Protein AF-A0A530GR48-F1 (afdb_monomer_lite)

pLDDT: mean 79.15, std 10.74, range [38.41, 92.62]

Sequence (91 aa):
MTDRTFARAALVAPLVVSAIALSGCMSSPTYGTDKTAAAQLFDDVSGAASITRKRRTPIDYKPRPDLVKPAPGQKQNLPPPQESIETASTE

Foldseek 3Di:
DVVVVVVVCVVVVVVVVVVVVVVPPDDFDPVPVPDGPVRVVVCVVVCVVDPDDDDDDDDPDDPDPPDPDPDVVCPDPPDPPDPDPPPPDDD

Structure (mmCIF, N/CA/C/O backbone):
data_AF-A0A530GR48-F1
#
_entry.id   AF-A0A530GR48-F1
#
loop_
_atom_site.group_PDB
_atom_site.id
_atom_site.type_symbol
_atom_site.label_atom_id
_atom_site.label_alt_id
_atom_site.label_comp_id
_atom_site.label_asym_id
_atom_site.label_entity_id
_atom_site.label_seq_id
_atom_site.pdbx_PDB_ins_code
_atom_site.Cartn_x
_atom_site.Cartn_y
_atom_site.Cartn_z
_atom_site.occupancy
_atom_site.B_iso_or_equiv
_atom_site.auth_seq_id
_atom_site.auth_comp_id
_atom_site.auth_asym_id
_atom_site.auth_atom_id
_atom_site.pdbx_PDB_model_num
ATOM 1 N N . MET A 1 1 ? 16.327 -8.382 -36.079 1.00 56.84 1 MET A N 1
ATOM 2 C CA . MET A 1 1 ? 15.526 -7.461 -35.228 1.00 56.84 1 MET A CA 1
ATOM 3 C C . MET A 1 1 ? 15.745 -7.705 -33.727 1.00 56.84 1 MET A C 1
ATOM 5 O O . MET A 1 1 ? 15.486 -6.807 -32.939 1.00 56.84 1 MET A O 1
ATOM 9 N N . THR A 1 2 ? 16.290 -8.863 -33.341 1.00 66.62 2 THR A N 1
ATOM 10 C CA . THR A 1 2 ? 16.558 -9.316 -31.965 1.00 66.62 2 THR A CA 1
ATOM 11 C C . THR A 1 2 ? 17.797 -8.687 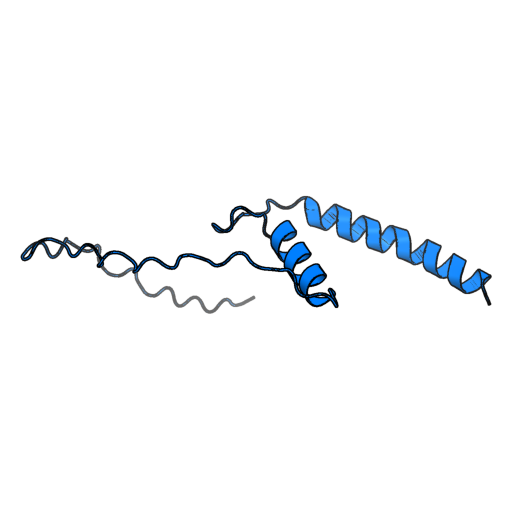-31.309 1.00 66.62 2 THR A C 1
ATOM 13 O O . THR A 1 2 ? 17.762 -8.358 -30.129 1.00 66.62 2 THR A O 1
ATOM 16 N N . ASP A 1 3 ? 18.878 -8.417 -32.045 1.00 70.88 3 ASP A N 1
ATOM 17 C CA . ASP A 1 3 ? 20.123 -7.922 -31.417 1.00 70.88 3 ASP A CA 1
ATOM 18 C C . ASP A 1 3 ? 19.986 -6.521 -30.812 1.00 70.88 3 ASP A C 1
ATOM 20 O O . ASP A 1 3 ? 20.487 -6.233 -29.727 1.00 70.88 3 ASP A O 1
ATOM 24 N N . ARG A 1 4 ? 19.216 -5.648 -31.470 1.00 79.50 4 ARG A N 1
ATOM 25 C CA . ARG A 1 4 ? 18.930 -4.298 -30.961 1.00 79.50 4 ARG A CA 1
ATOM 26 C C . ARG A 1 4 ? 18.034 -4.331 -29.723 1.00 79.50 4 ARG A C 1
ATOM 28 O O . ARG A 1 4 ? 18.137 -3.430 -28.897 1.00 79.50 4 ARG A O 1
ATOM 35 N N . THR A 1 5 ? 17.167 -5.337 -29.581 1.00 82.19 5 THR A N 1
ATOM 36 C CA . THR A 1 5 ? 16.337 -5.501 -28.379 1.00 82.19 5 THR A CA 1
ATOM 37 C C . THR A 1 5 ? 17.148 -6.064 -27.217 1.00 82.19 5 THR A C 1
ATOM 39 O O . THR A 1 5 ? 17.002 -5.563 -26.108 1.00 82.19 5 THR A O 1
ATOM 42 N N . PHE A 1 6 ? 18.065 -7.007 -27.466 1.00 81.62 6 PHE A N 1
ATOM 43 C CA . PHE A 1 6 ? 18.980 -7.518 -26.438 1.00 81.62 6 PHE A CA 1
ATOM 44 C C . PHE A 1 6 ? 19.948 -6.442 -25.935 1.00 81.62 6 PHE A C 1
ATOM 46 O O . PHE A 1 6 ? 20.095 -6.275 -24.728 1.00 81.62 6 PHE A O 1
ATOM 53 N N . ALA A 1 7 ? 20.528 -5.641 -26.834 1.00 84.44 7 ALA A N 1
ATOM 54 C CA . ALA A 1 7 ? 21.402 -4.531 -26.450 1.00 84.44 7 ALA A CA 1
ATOM 55 C C . ALA A 1 7 ? 20.666 -3.458 -25.624 1.00 84.44 7 ALA A C 1
ATOM 57 O O . ALA A 1 7 ? 21.202 -2.932 -24.651 1.00 84.44 7 ALA A O 1
ATOM 58 N N . ARG A 1 8 ? 19.407 -3.157 -25.972 1.00 85.06 8 ARG A N 1
ATOM 59 C CA . ARG A 1 8 ? 18.566 -2.228 -25.200 1.00 85.06 8 ARG A CA 1
ATOM 60 C C . ARG A 1 8 ? 18.172 -2.797 -23.838 1.00 85.06 8 ARG A C 1
ATOM 62 O O . ARG A 1 8 ? 18.221 -2.070 -22.853 1.00 85.06 8 ARG A O 1
ATOM 69 N N . ALA A 1 9 ? 17.824 -4.081 -23.769 1.00 86.44 9 ALA A N 1
ATOM 70 C CA . ALA A 1 9 ? 17.514 -4.748 -22.507 1.00 86.44 9 ALA A CA 1
ATOM 71 C C . ALA A 1 9 ? 18.730 -4.769 -21.568 1.00 86.44 9 ALA A C 1
ATOM 73 O O . ALA A 1 9 ? 18.589 -4.455 -20.390 1.00 86.44 9 ALA A O 1
ATOM 74 N N . ALA A 1 10 ? 19.925 -5.041 -22.102 1.00 87.75 10 ALA A N 1
ATOM 75 C CA . ALA A 1 10 ? 21.174 -5.016 -21.343 1.00 87.75 10 ALA A CA 1
ATOM 76 C C . ALA A 1 10 ? 21.506 -3.626 -20.768 1.00 87.75 10 ALA A C 1
ATOM 78 O O . ALA A 1 10 ? 22.104 -3.540 -19.700 1.00 87.75 10 ALA A O 1
ATOM 79 N N . LEU A 1 11 ? 21.088 -2.544 -21.437 1.00 89.50 11 LEU A N 1
ATOM 80 C CA . LEU A 1 11 ? 21.281 -1.173 -20.956 1.00 89.50 11 LEU A CA 1
ATOM 81 C C . LEU A 1 11 ? 20.245 -0.759 -19.898 1.00 89.50 11 LEU A C 1
ATOM 83 O O . LEU A 1 11 ? 20.584 -0.074 -18.937 1.00 89.50 11 LEU A O 1
ATOM 87 N N . VAL A 1 12 ? 18.984 -1.171 -20.054 1.00 92.19 12 VAL A N 1
ATOM 88 C CA . VAL A 1 12 ? 17.885 -0.753 -19.163 1.00 92.19 12 VAL A CA 1
ATOM 89 C C . VAL A 1 12 ? 17.820 -1.592 -17.883 1.00 92.19 12 VAL A C 1
ATOM 91 O O . VAL A 1 12 ? 17.528 -1.054 -16.816 1.00 92.19 12 VAL A O 1
ATOM 94 N N . ALA A 1 13 ? 18.128 -2.889 -17.957 1.00 92.62 13 ALA A N 1
ATOM 95 C CA . ALA A 1 13 ? 18.074 -3.802 -16.815 1.00 92.62 13 ALA A CA 1
ATOM 96 C C . ALA A 1 13 ? 18.849 -3.317 -15.568 1.00 92.62 13 ALA A C 1
ATOM 98 O O . ALA A 1 13 ? 18.246 -3.283 -14.493 1.00 92.62 13 ALA A O 1
ATOM 99 N N . PRO A 1 14 ? 20.127 -2.891 -15.651 1.00 91.31 14 PRO A N 1
ATOM 100 C CA . PRO A 1 14 ? 20.857 -2.436 -14.466 1.00 91.31 14 PRO A CA 1
ATOM 101 C C . PRO A 1 14 ? 20.278 -1.150 -13.862 1.00 91.31 14 PRO A C 1
ATOM 103 O O . PRO A 1 14 ? 20.334 -0.983 -12.648 1.00 91.31 14 PRO A O 1
ATOM 106 N N . LEU A 1 15 ? 19.688 -0.271 -14.681 1.00 92.31 15 LEU A N 1
ATOM 107 C CA . LEU A 1 15 ? 19.071 0.986 -14.240 1.00 92.31 15 LEU A CA 1
ATOM 108 C C . LEU A 1 15 ? 17.789 0.722 -13.432 1.00 92.31 15 LEU A C 1
ATOM 110 O O . LEU A 1 15 ? 17.549 1.339 -12.399 1.00 92.31 15 LEU A O 1
ATOM 114 N N . VAL A 1 16 ? 16.991 -0.254 -13.865 1.00 90.62 16 VAL A N 1
ATOM 115 C CA . VAL A 1 16 ? 15.794 -0.685 -13.128 1.00 90.62 16 VAL A CA 1
ATOM 116 C C . VAL A 1 16 ? 16.177 -1.355 -11.806 1.00 90.62 16 VAL A C 1
ATOM 118 O O . VAL A 1 16 ? 15.593 -1.048 -10.768 1.00 90.62 16 VAL A O 1
ATOM 121 N N . VAL A 1 17 ? 17.179 -2.239 -11.820 1.00 89.00 17 VAL A N 1
ATOM 122 C CA . VAL A 1 17 ? 17.637 -2.944 -10.610 1.00 89.00 17 VAL A CA 1
ATOM 123 C C . VAL A 1 17 ? 18.192 -1.969 -9.571 1.00 89.00 17 VAL A C 1
ATOM 125 O O . VAL A 1 17 ? 17.863 -2.087 -8.391 1.00 89.00 17 VAL A O 1
ATOM 128 N N . SER A 1 18 ? 18.995 -0.987 -9.988 1.00 86.31 18 SER A N 1
ATOM 129 C CA . SER A 1 18 ? 19.555 0.008 -9.070 1.00 86.31 18 SER A CA 1
ATOM 130 C C . SER A 1 18 ? 18.478 0.912 -8.469 1.00 86.31 18 SER A C 1
ATOM 132 O O . SER A 1 18 ? 18.505 1.150 -7.263 1.00 86.31 18 SER A O 1
ATOM 134 N N . ALA A 1 19 ? 17.484 1.339 -9.256 1.00 84.19 19 ALA A N 1
ATOM 135 C CA . ALA A 1 19 ? 16.350 2.115 -8.752 1.00 84.19 19 ALA A CA 1
ATOM 136 C C . ALA A 1 19 ? 15.553 1.357 -7.674 1.00 84.19 19 ALA A C 1
ATOM 138 O O . ALA A 1 19 ? 15.235 1.920 -6.625 1.00 84.19 19 ALA A O 1
ATOM 139 N N . ILE A 1 20 ? 15.286 0.063 -7.892 1.00 82.06 20 ILE A N 1
ATOM 140 C CA . ILE A 1 20 ? 14.599 -0.786 -6.906 1.00 82.06 20 ILE A CA 1
ATOM 141 C C . ILE A 1 20 ? 15.450 -0.934 -5.638 1.00 82.06 20 ILE A C 1
ATOM 143 O O . ILE A 1 20 ? 14.938 -0.734 -4.536 1.00 82.06 20 ILE A O 1
ATOM 147 N N . ALA A 1 21 ? 16.748 -1.222 -5.775 1.00 81.38 21 ALA A N 1
ATOM 148 C CA . ALA A 1 21 ? 17.648 -1.382 -4.633 1.00 81.38 21 ALA A CA 1
ATOM 149 C C . ALA A 1 21 ? 17.750 -0.103 -3.777 1.00 81.38 21 ALA A C 1
ATOM 151 O O . ALA A 1 21 ? 17.709 -0.181 -2.551 1.00 81.38 21 ALA A O 1
ATOM 152 N N . LEU A 1 22 ? 17.823 1.074 -4.411 1.00 79.75 22 LEU A N 1
ATOM 153 C CA . LEU A 1 22 ? 17.864 2.375 -3.728 1.00 79.75 22 LEU A CA 1
ATOM 154 C C . LEU A 1 22 ? 16.543 2.711 -3.015 1.00 79.75 22 LEU A C 1
ATOM 156 O O . LEU A 1 22 ? 16.567 3.302 -1.938 1.00 79.75 22 LEU A O 1
ATOM 160 N N . SER A 1 23 ? 15.397 2.300 -3.571 1.00 72.38 23 SER A N 1
ATOM 161 C CA . SER A 1 23 ? 14.076 2.567 -2.976 1.00 72.38 23 SER A CA 1
ATOM 162 C C . SER A 1 23 ? 13.795 1.813 -1.664 1.00 72.38 23 SER A C 1
ATOM 164 O O . SER A 1 23 ? 12.903 2.207 -0.916 1.00 72.38 23 SER A O 1
ATOM 166 N N . GLY A 1 24 ? 14.554 0.752 -1.356 1.00 65.62 24 GLY A N 1
ATOM 167 C CA . GLY A 1 24 ? 14.341 -0.092 -0.173 1.00 65.62 24 GLY A CA 1
ATOM 168 C C . GLY A 1 24 ? 15.066 0.350 1.105 1.00 65.62 24 GLY A C 1
ATOM 169 O O . GLY A 1 24 ? 14.766 -0.168 2.177 1.00 65.62 24 GLY A O 1
ATOM 170 N N . CYS A 1 25 ? 16.013 1.290 1.024 1.00 66.81 25 CYS A N 1
ATOM 171 C CA . CYS A 1 25 ? 16.882 1.645 2.157 1.00 66.81 25 CYS A CA 1
ATOM 172 C C . CYS A 1 25 ? 16.332 2.760 3.062 1.00 66.81 25 CYS A C 1
ATOM 174 O O . CYS A 1 25 ? 16.987 3.136 4.034 1.00 66.81 25 CYS A O 1
ATOM 176 N N . MET A 1 26 ? 15.146 3.298 2.774 1.00 66.81 26 MET A N 1
ATOM 177 C CA . MET A 1 26 ? 14.511 4.294 3.635 1.00 66.81 26 MET A CA 1
ATOM 178 C C . MET A 1 26 ? 13.532 3.608 4.588 1.00 66.81 26 MET A C 1
ATOM 180 O O . MET A 1 26 ? 12.682 2.831 4.158 1.00 66.81 26 MET A O 1
ATOM 184 N N . SER A 1 27 ? 13.666 3.896 5.887 1.00 69.75 27 SER A N 1
ATOM 185 C CA . SER A 1 27 ? 12.719 3.524 6.948 1.00 69.75 27 SER A CA 1
ATOM 186 C C . SER A 1 27 ? 11.278 3.583 6.426 1.00 69.75 27 SER A C 1
ATOM 188 O O . SER A 1 27 ? 10.789 4.665 6.103 1.00 69.75 27 SER A O 1
ATOM 190 N N . SER A 1 28 ? 10.606 2.433 6.323 1.00 77.88 28 SER A N 1
ATOM 191 C CA . SER A 1 28 ? 9.257 2.345 5.761 1.00 77.88 28 SER A CA 1
ATOM 192 C C . SER A 1 28 ? 8.232 2.222 6.894 1.00 77.88 28 SER A C 1
ATOM 194 O O . SER A 1 28 ? 8.051 1.125 7.430 1.00 77.88 28 SER A O 1
ATOM 196 N N . PRO A 1 29 ? 7.586 3.327 7.311 1.00 85.50 29 PRO A N 1
ATOM 197 C CA . PRO A 1 29 ? 6.590 3.298 8.377 1.00 85.50 29 PRO A CA 1
ATOM 198 C C . PRO A 1 29 ? 5.388 2.439 7.980 1.00 85.50 29 PRO A C 1
ATOM 200 O O . PRO A 1 29 ? 5.069 2.292 6.798 1.00 85.50 29 PRO A O 1
ATOM 203 N N . THR A 1 30 ? 4.709 1.881 8.981 1.00 85.88 30 THR A N 1
ATOM 204 C CA . THR A 1 30 ? 3.547 1.009 8.771 1.00 85.88 30 THR A CA 1
ATOM 205 C C . THR A 1 30 ? 2.204 1.715 8.909 1.00 85.88 30 THR A C 1
ATOM 207 O O . THR A 1 30 ? 1.182 1.072 8.728 1.00 85.88 30 THR A O 1
ATOM 210 N N . TYR A 1 31 ? 2.185 3.008 9.263 1.00 79.81 31 TYR A N 1
ATOM 211 C CA . TYR A 1 31 ? 0.997 3.876 9.392 1.00 79.81 31 TYR A CA 1
ATOM 212 C C . TYR A 1 31 ? -0.281 3.211 9.964 1.00 79.81 31 TYR A C 1
ATOM 214 O O . TYR A 1 31 ? -1.396 3.592 9.617 1.00 79.81 31 TYR A O 1
ATOM 222 N N . GLY A 1 32 ? -0.136 2.221 10.853 1.00 84.06 32 GLY A N 1
ATOM 223 C CA . GLY A 1 32 ? -1.254 1.480 11.448 1.00 84.06 32 GLY A CA 1
ATOM 224 C C . GLY A 1 32 ? -1.953 0.459 10.535 1.00 84.06 32 GLY A C 1
ATOM 225 O O . GLY A 1 32 ? -3.034 0.002 10.887 1.00 84.06 32 GLY A O 1
ATOM 226 N N . THR A 1 33 ? -1.377 0.096 9.385 1.00 82.62 33 THR A N 1
ATOM 227 C CA . THR A 1 33 ? -1.933 -0.890 8.434 1.00 82.62 33 THR A CA 1
AT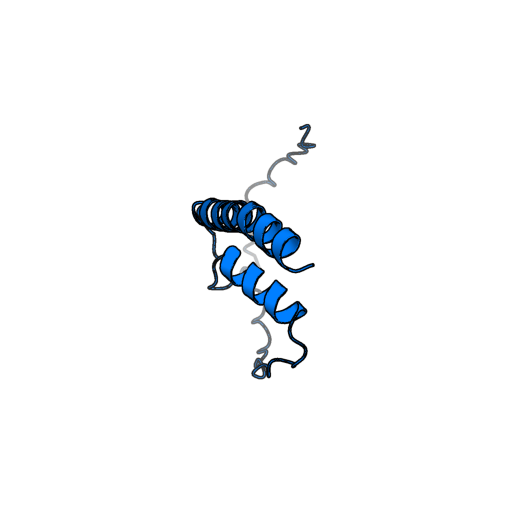OM 228 C C . THR A 1 33 ? -1.225 -2.249 8.481 1.00 82.62 33 THR A C 1
ATOM 230 O O . THR A 1 33 ? -1.397 -3.063 7.574 1.00 82.62 33 THR A O 1
ATOM 233 N N . ASP A 1 34 ? -0.404 -2.492 9.512 1.00 86.50 34 ASP A N 1
ATOM 234 C CA . ASP A 1 34 ? 0.429 -3.695 9.713 1.00 86.50 34 ASP A CA 1
ATOM 235 C C . ASP A 1 34 ? 1.380 -4.034 8.546 1.00 86.50 34 ASP A C 1
ATOM 237 O O . ASP A 1 34 ? 2.041 -5.074 8.539 1.00 86.50 34 ASP A O 1
ATOM 241 N N . LYS A 1 35 ? 1.490 -3.144 7.555 1.00 86.88 35 LYS A N 1
ATOM 242 C CA . LYS A 1 35 ? 2.325 -3.293 6.364 1.00 86.88 35 LYS A CA 1
ATOM 243 C C . LYS A 1 35 ? 3.195 -2.072 6.187 1.00 86.88 35 LYS A C 1
ATOM 245 O O . LYS A 1 35 ? 2.750 -0.955 6.411 1.00 86.88 35 LYS A O 1
ATOM 250 N N . THR A 1 36 ? 4.429 -2.279 5.748 1.00 89.50 36 THR A N 1
ATOM 251 C CA . THR A 1 36 ? 5.308 -1.171 5.366 1.00 89.50 36 THR A CA 1
ATOM 252 C C . THR A 1 36 ? 4.699 -0.408 4.189 1.00 89.50 36 THR A C 1
ATOM 254 O O . THR A 1 36 ? 4.039 -1.008 3.337 1.00 89.50 36 THR A O 1
ATOM 257 N N . ALA A 1 37 ? 4.932 0.904 4.106 1.00 85.31 37 ALA A N 1
ATOM 258 C CA . ALA A 1 37 ? 4.443 1.727 2.997 1.00 85.31 37 ALA A CA 1
ATOM 259 C C . ALA A 1 37 ? 4.823 1.148 1.618 1.00 85.31 37 ALA A C 1
ATOM 261 O O . ALA A 1 37 ? 4.013 1.161 0.693 1.00 85.31 37 ALA A O 1
ATOM 262 N N . ALA A 1 38 ? 6.022 0.566 1.495 1.00 85.75 38 ALA A N 1
ATOM 263 C CA . ALA A 1 38 ? 6.461 -0.102 0.270 1.00 85.75 38 ALA A CA 1
ATOM 264 C C . ALA A 1 38 ? 5.667 -1.389 -0.028 1.00 85.75 38 ALA A C 1
ATOM 266 O O . ALA A 1 38 ? 5.281 -1.620 -1.173 1.00 85.75 38 ALA A O 1
ATOM 267 N N . ALA A 1 39 ? 5.389 -2.214 0.989 1.00 87.81 39 ALA A N 1
ATOM 268 C CA . ALA A 1 39 ? 4.575 -3.417 0.819 1.00 87.81 39 ALA A CA 1
ATOM 269 C C . ALA A 1 39 ? 3.128 -3.073 0.443 1.00 87.81 39 ALA A C 1
ATOM 271 O O . ALA A 1 39 ? 2.543 -3.738 -0.409 1.00 87.81 39 ALA A O 1
ATOM 272 N N . GLN A 1 40 ? 2.572 -2.014 1.036 1.00 89.06 40 GLN A N 1
ATOM 273 C CA . GLN A 1 40 ? 1.246 -1.509 0.690 1.00 89.06 40 GLN A CA 1
ATOM 274 C C . GLN A 1 40 ? 1.200 -1.011 -0.762 1.00 89.06 40 GLN A C 1
ATOM 276 O O . GLN A 1 40 ? 0.326 -1.420 -1.520 1.00 89.06 40 GLN A O 1
ATOM 281 N N . LEU A 1 41 ? 2.183 -0.206 -1.177 1.00 88.19 41 LEU A N 1
ATOM 282 C CA . LEU A 1 41 ? 2.289 0.283 -2.553 1.00 88.19 41 LEU A CA 1
ATOM 283 C C . LEU A 1 41 ? 2.390 -0.864 -3.567 1.00 88.19 41 LEU A C 1
ATOM 285 O O . LEU A 1 41 ? 1.723 -0.843 -4.601 1.00 88.19 41 LEU A O 1
ATOM 289 N N . PHE A 1 42 ? 3.214 -1.872 -3.278 1.00 89.62 42 PHE A N 1
ATOM 290 C CA . PHE A 1 42 ? 3.348 -3.038 -4.146 1.00 89.62 42 PHE A CA 1
ATOM 291 C C . PHE A 1 42 ? 2.034 -3.826 -4.252 1.00 89.62 42 PHE A C 1
ATOM 293 O O . PHE A 1 42 ? 1.633 -4.208 -5.354 1.00 89.62 42 PHE A O 1
ATOM 300 N N . ASP A 1 43 ? 1.336 -4.040 -3.134 1.00 89.00 43 ASP A N 1
ATOM 301 C CA . ASP A 1 43 ? 0.019 -4.686 -3.110 1.00 89.00 43 ASP A CA 1
ATOM 302 C C . ASP A 1 43 ? -1.028 -3.898 -3.915 1.00 89.00 43 ASP A C 1
ATOM 304 O O . ASP A 1 43 ? -1.835 -4.500 -4.625 1.00 89.00 43 ASP A O 1
ATOM 308 N N . ASP A 1 44 ? -0.998 -2.566 -3.850 1.00 88.56 44 ASP A N 1
ATOM 309 C CA . ASP A 1 44 ? -1.944 -1.703 -4.560 1.00 88.56 44 ASP A CA 1
ATOM 310 C C . ASP A 1 44 ? -1.679 -1.691 -6.074 1.00 88.56 44 ASP A C 1
ATOM 312 O O . ASP A 1 44 ? -2.609 -1.870 -6.865 1.00 88.56 44 ASP A O 1
ATOM 316 N N . VAL A 1 45 ? -0.415 -1.568 -6.499 1.00 92.00 45 VAL A N 1
ATOM 317 C CA . VAL A 1 45 ? -0.033 -1.609 -7.925 1.00 92.00 45 VAL A CA 1
ATOM 318 C C . VAL A 1 45 ? -0.281 -2.995 -8.522 1.00 92.00 45 VAL A C 1
ATOM 320 O O . VAL A 1 45 ? -0.864 -3.113 -9.602 1.00 92.00 45 VAL A O 1
ATOM 323 N N . SER A 1 46 ? 0.120 -4.058 -7.819 1.00 8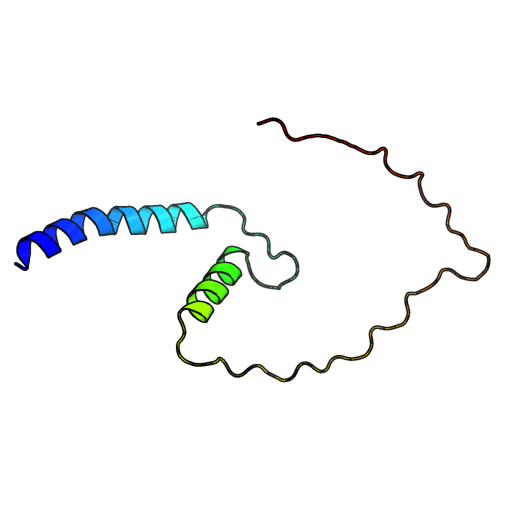9.50 46 SER A N 1
ATOM 324 C CA . SER A 1 46 ? -0.117 -5.433 -8.276 1.00 89.50 46 SER A CA 1
ATOM 325 C C . SER A 1 46 ? -1.609 -5.780 -8.288 1.00 89.50 46 SER A C 1
ATOM 327 O O . SER A 1 46 ? -2.083 -6.441 -9.212 1.00 89.50 46 SER A O 1
ATOM 329 N N . GLY A 1 47 ? -2.372 -5.277 -7.315 1.00 88.06 47 GLY A N 1
ATOM 330 C CA . GLY A 1 47 ? -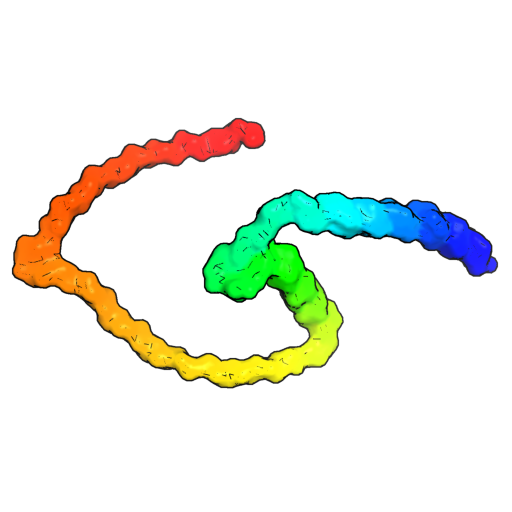3.824 -5.380 -7.280 1.00 88.06 47 GLY A CA 1
ATOM 331 C C . GLY A 1 47 ? -4.498 -4.656 -8.445 1.00 88.06 47 GLY A C 1
ATOM 332 O O . GLY A 1 47 ? -5.419 -5.213 -9.039 1.00 88.06 47 GLY A O 1
ATOM 333 N N . ALA A 1 48 ? -4.022 -3.461 -8.811 1.00 88.88 48 ALA A N 1
ATOM 334 C CA . ALA A 1 48 ? -4.528 -2.700 -9.954 1.00 88.88 48 ALA A CA 1
ATOM 335 C C . ALA A 1 48 ? -4.209 -3.371 -11.301 1.00 88.88 48 ALA A C 1
ATOM 337 O O . ALA A 1 48 ? -5.022 -3.325 -12.222 1.00 88.88 48 ALA A O 1
ATOM 338 N N . ALA A 1 49 ? -3.049 -4.025 -11.409 1.00 91.62 49 ALA A N 1
ATOM 339 C CA . ALA A 1 49 ? -2.663 -4.800 -12.588 1.00 91.62 49 ALA A CA 1
ATOM 340 C C . ALA A 1 49 ? -3.344 -6.183 -12.664 1.00 91.62 49 ALA A C 1
ATOM 342 O O . ALA A 1 49 ? -3.322 -6.831 -13.713 1.00 91.62 49 ALA A O 1
ATOM 343 N N . SER A 1 50 ? -3.942 -6.662 -11.569 1.00 87.81 50 SER A N 1
ATOM 344 C CA . SER A 1 50 ? -4.590 -7.972 -11.520 1.00 87.81 50 SER A CA 1
ATOM 345 C C . SER A 1 50 ? -5.917 -7.973 -12.280 1.00 87.81 50 SER A C 1
ATOM 347 O O . SER A 1 50 ? -6.857 -7.260 -11.938 1.00 87.81 50 SER A O 1
ATOM 349 N N . ILE A 1 51 ? -6.035 -8.866 -13.263 1.00 86.56 51 ILE A N 1
ATOM 350 C CA . ILE A 1 51 ? -7.280 -9.101 -14.018 1.00 86.56 51 ILE A CA 1
ATOM 351 C C . ILE A 1 51 ? -8.317 -9.842 -13.150 1.00 86.56 51 ILE A C 1
ATOM 353 O O . ILE A 1 51 ? -9.527 -9.702 -13.332 1.00 86.56 51 ILE A O 1
ATOM 357 N N . THR A 1 52 ? -7.854 -10.607 -12.158 1.00 84.56 52 THR A N 1
ATOM 358 C CA . THR A 1 52 ? -8.714 -11.387 -11.264 1.00 84.56 52 THR A CA 1
ATOM 359 C C . THR A 1 52 ? -8.987 -10.625 -9.973 1.00 84.56 52 THR A C 1
ATOM 361 O O . THR A 1 52 ? -8.070 -10.138 -9.307 1.00 84.56 52 THR A O 1
ATOM 364 N N . ARG A 1 53 ? -10.262 -10.568 -9.565 1.00 77.56 53 ARG A N 1
ATOM 365 C CA . ARG A 1 53 ? -10.649 -9.984 -8.275 1.00 77.56 53 ARG A CA 1
ATOM 366 C C . ARG A 1 53 ? -10.191 -10.884 -7.129 1.00 77.56 53 ARG A C 1
ATOM 368 O O . ARG A 1 53 ? -10.576 -12.050 -7.051 1.00 77.56 53 ARG A O 1
ATOM 375 N N . LYS A 1 54 ? -9.425 -10.324 -6.193 1.00 79.81 54 LYS A N 1
ATOM 376 C CA . LYS A 1 54 ? -9.062 -11.005 -4.944 1.00 79.81 54 LYS A CA 1
ATOM 377 C C . LYS A 1 54 ? -10.317 -11.168 -4.079 1.00 79.81 54 LYS A C 1
ATOM 379 O O . LYS A 1 54 ? -10.993 -10.184 -3.776 1.00 79.81 54 LYS A O 1
ATOM 384 N N . ARG A 1 55 ? -10.645 -12.403 -3.682 1.00 80.94 55 ARG A N 1
ATOM 385 C CA . ARG A 1 55 ? -11.751 -12.678 -2.749 1.00 80.94 55 ARG A CA 1
ATOM 386 C C . ARG A 1 55 ? -11.398 -12.066 -1.390 1.00 80.94 55 ARG A C 1
ATOM 388 O O . ARG A 1 55 ? -10.439 -12.495 -0.756 1.00 80.94 55 ARG A O 1
ATOM 395 N N . ARG A 1 56 ? -12.158 -11.054 -0.967 1.00 82.06 56 ARG A N 1
ATOM 396 C CA . ARG A 1 56 ? -12.024 -10.434 0.358 1.00 82.06 56 ARG A CA 1
ATOM 397 C C . ARG A 1 56 ? -12.877 -11.198 1.362 1.00 82.06 56 ARG A C 1
ATOM 399 O O . ARG A 1 56 ? -13.997 -11.594 1.041 1.00 82.06 56 ARG A O 1
ATOM 406 N N . THR A 1 57 ? -12.341 -11.418 2.555 1.00 86.56 57 THR A N 1
ATOM 407 C CA . THR A 1 57 ? -13.130 -11.920 3.677 1.00 86.56 57 THR A CA 1
ATOM 408 C C . THR A 1 57 ? -14.165 -10.864 4.067 1.00 86.56 57 THR A C 1
ATOM 410 O O . THR A 1 57 ? -13.846 -9.671 4.053 1.00 86.56 57 THR A O 1
ATOM 413 N N . PRO A 1 58 ? -15.406 -11.260 4.393 1.00 85.50 58 PRO A N 1
ATOM 414 C CA . PRO A 1 58 ? -16.368 -10.344 4.985 1.00 85.50 58 PRO A CA 1
ATOM 415 C C . PRO A 1 58 ? -15.777 -9.756 6.268 1.00 85.50 58 PRO A C 1
ATOM 417 O O . PRO A 1 58 ? -15.281 -10.497 7.118 1.00 85.50 58 PRO A O 1
ATOM 420 N N . ILE A 1 59 ? -15.797 -8.432 6.386 1.00 82.50 59 ILE A N 1
ATOM 421 C CA . ILE A 1 59 ? -15.395 -7.741 7.610 1.00 82.50 59 ILE A CA 1
ATOM 422 C C . ILE A 1 59 ? -16.654 -7.609 8.465 1.00 82.50 59 ILE A C 1
ATOM 424 O O . ILE A 1 59 ? -17.639 -7.016 8.024 1.00 82.50 59 ILE A O 1
ATOM 428 N N . ASP A 1 60 ? -16.626 -8.174 9.671 1.00 85.25 60 ASP A N 1
ATOM 429 C CA . ASP A 1 60 ? -17.675 -7.971 10.672 1.00 85.25 60 ASP A CA 1
ATOM 430 C C . ASP A 1 60 ? -17.540 -6.559 11.257 1.00 85.25 60 ASP A C 1
ATOM 432 O O . ASP A 1 60 ? -16.772 -6.310 12.192 1.00 85.25 60 ASP A O 1
ATOM 436 N N . TYR A 1 61 ? -18.237 -5.603 10.644 1.00 83.38 61 TYR A N 1
ATOM 437 C CA . TYR A 1 61 ? -18.295 -4.232 11.133 1.00 83.38 61 TYR A CA 1
ATOM 438 C C . TYR A 1 61 ? -19.201 -4.163 12.358 1.00 83.38 61 TYR A C 1
ATOM 440 O O . TYR A 1 61 ? -20.391 -3.860 12.267 1.00 83.38 61 TYR A O 1
ATOM 448 N N . LYS A 1 62 ? -18.615 -4.396 13.531 1.00 85.31 62 LYS A N 1
ATOM 449 C CA . LYS A 1 62 ? -19.288 -4.080 14.788 1.00 85.31 62 LYS A CA 1
ATOM 450 C C . LYS A 1 62 ? -19.474 -2.563 14.889 1.00 85.31 62 LYS A C 1
ATOM 452 O O . LYS A 1 62 ? -18.529 -1.824 14.585 1.00 85.31 62 LYS A O 1
ATOM 457 N N . PRO A 1 63 ? -20.656 -2.081 15.314 1.00 85.69 63 PRO A N 1
ATOM 458 C CA . PRO A 1 63 ? -20.854 -0.674 15.622 1.00 85.69 63 PRO A CA 1
ATOM 459 C C . PRO A 1 63 ? -19.741 -0.201 16.551 1.00 85.69 63 PRO A C 1
ATOM 461 O O . PRO A 1 63 ? -19.435 -0.863 17.548 1.00 85.69 63 PRO A O 1
ATOM 464 N N . ARG A 1 64 ? -19.093 0.914 16.198 1.00 81.44 64 ARG A N 1
ATOM 465 C CA . ARG A 1 64 ? -18.077 1.487 17.079 1.00 81.44 64 ARG A CA 1
ATOM 466 C C . ARG A 1 64 ? -18.754 1.831 18.408 1.00 81.44 64 ARG A C 1
ATOM 468 O O . ARG A 1 64 ? -19.862 2.366 18.370 1.00 81.44 64 ARG A O 1
ATOM 475 N N . PRO A 1 65 ? -18.126 1.519 19.553 1.00 82.56 65 PRO A N 1
ATOM 476 C CA . PRO A 1 65 ? -18.664 1.923 20.840 1.00 82.56 65 PRO A CA 1
ATOM 477 C C . PRO A 1 65 ? -18.849 3.438 20.852 1.00 82.56 65 PRO A C 1
ATOM 479 O O . PRO A 1 65 ? -18.077 4.169 20.218 1.00 82.56 65 PRO A O 1
ATOM 482 N N . ASP A 1 66 ? -19.880 3.890 21.560 1.00 81.00 66 ASP A N 1
ATOM 483 C CA . ASP A 1 66 ? -20.123 5.313 21.727 1.00 81.00 66 ASP A CA 1
ATOM 484 C C . ASP A 1 66 ? -18.857 5.997 22.235 1.00 81.00 66 ASP A C 1
ATOM 486 O O . ASP A 1 66 ? -18.118 5.457 23.067 1.00 81.00 66 ASP A O 1
ATOM 490 N N . LEU A 1 67 ? -18.598 7.193 21.703 1.00 75.00 67 LEU A N 1
ATOM 491 C CA . LEU A 1 67 ? -17.484 8.014 22.148 1.00 75.00 67 LEU A CA 1
ATOM 492 C C . LEU A 1 67 ? -17.573 8.125 23.673 1.00 75.00 67 LEU A C 1
ATOM 494 O O . LEU A 1 67 ? -18.617 8.539 24.185 1.00 75.00 67 LEU A O 1
ATOM 498 N N . VAL A 1 68 ? -16.509 7.751 24.390 1.00 78.25 68 VAL A N 1
ATOM 499 C CA . VAL A 1 68 ? -16.464 7.889 25.849 1.00 78.25 68 VAL A CA 1
ATOM 500 C C . VAL A 1 68 ? -16.522 9.378 26.152 1.00 78.25 68 VAL A C 1
ATOM 502 O O . VAL A 1 68 ? -15.524 10.094 26.083 1.00 78.25 68 VAL A O 1
ATOM 505 N N . LYS A 1 69 ? -17.731 9.868 26.411 1.00 74.69 69 LYS A N 1
ATOM 506 C CA . LYS A 1 69 ? -17.936 11.245 26.823 1.00 74.69 69 LYS A CA 1
ATOM 507 C C . LYS A 1 69 ? -17.378 11.363 28.242 1.00 74.69 69 LYS A C 1
ATOM 509 O O . LYS A 1 69 ? -17.667 10.492 29.068 1.00 74.69 69 LYS A O 1
ATOM 514 N N . PRO A 1 70 ? -16.601 12.415 28.544 1.00 71.69 70 PRO A N 1
ATOM 515 C CA . PRO A 1 70 ? -16.277 12.747 29.923 1.00 71.69 70 PRO A CA 1
ATOM 516 C C . PRO A 1 70 ? -17.559 12.796 30.761 1.00 71.69 70 PRO A C 1
ATOM 518 O O . PRO A 1 70 ? -18.622 13.161 30.246 1.00 71.69 70 PRO A O 1
ATOM 521 N N . ALA A 1 71 ? -17.469 12.426 32.040 1.00 75.38 71 ALA A N 1
ATOM 522 C CA . ALA A 1 71 ? -18.620 12.458 32.936 1.00 75.38 71 ALA A CA 1
ATOM 523 C C . ALA A 1 71 ? -19.303 13.844 32.900 1.00 75.38 71 ALA A C 1
ATOM 525 O O . ALA A 1 71 ? -18.611 14.862 32.764 1.00 75.38 71 ALA A O 1
ATOM 526 N N . PRO A 1 72 ? -20.642 13.925 33.015 1.00 67.81 72 PRO A N 1
ATOM 527 C CA . PRO A 1 72 ? -21.342 15.206 33.047 1.00 67.81 72 PRO A CA 1
ATOM 528 C C . PRO A 1 72 ? -20.761 16.091 34.162 1.00 67.81 72 PRO A C 1
ATOM 530 O O . PRO A 1 72 ? -20.756 15.709 35.327 1.00 67.81 72 PRO A O 1
ATOM 533 N N . GLY A 1 73 ? -20.215 17.252 33.784 1.00 67.12 73 GLY A N 1
ATOM 534 C CA . GLY A 1 73 ? -19.518 18.178 34.691 1.00 67.12 73 GLY A CA 1
ATOM 535 C C . GLY A 1 73 ? -17.985 18.162 34.599 1.00 67.12 73 GLY A C 1
ATOM 536 O O . GLY A 1 73 ? -17.350 19.123 35.019 1.00 67.12 73 GLY A O 1
ATOM 537 N N . GLN A 1 74 ? -17.377 17.152 33.971 1.00 66.50 74 GLN A N 1
ATOM 538 C CA . GLN A 1 74 ? -15.937 17.090 33.697 1.00 66.50 74 GLN A CA 1
ATOM 539 C C . GLN A 1 74 ? -15.627 17.599 32.286 1.00 66.50 74 GLN A C 1
ATOM 541 O O . GLN A 1 74 ? -15.128 16.860 31.436 1.00 66.50 74 GLN A O 1
ATOM 546 N N . LYS A 1 75 ? -15.906 18.881 32.017 1.00 63.25 75 LYS A N 1
ATOM 547 C CA . LYS A 1 75 ? -15.240 19.579 30.907 1.00 63.25 75 LYS A CA 1
ATOM 548 C C . LYS A 1 75 ? -13.766 19.661 31.285 1.00 63.25 75 LYS A C 1
ATOM 550 O O . LYS A 1 75 ? -13.344 20.585 31.972 1.00 63.25 75 LYS A O 1
ATOM 555 N N . GLN A 1 76 ? -13.041 18.598 30.949 1.00 62.78 76 GLN A N 1
ATOM 556 C CA . GLN A 1 76 ? -11.611 18.460 31.148 1.00 62.78 76 GLN A CA 1
ATOM 557 C C . GLN A 1 76 ? -10.960 19.749 30.668 1.00 62.78 76 GLN A C 1
ATOM 559 O O . GLN A 1 76 ? -11.349 20.282 29.630 1.00 62.78 76 GLN A O 1
ATOM 564 N N . ASN A 1 77 ? -10.047 20.263 31.483 1.00 64.69 77 ASN A N 1
ATOM 565 C CA . ASN A 1 77 ? -9.254 21.451 31.231 1.00 64.69 77 ASN A CA 1
ATOM 566 C C . ASN A 1 77 ? -8.463 21.220 29.937 1.00 64.69 77 ASN A C 1
ATOM 568 O O . ASN A 1 77 ? -7.345 20.708 29.972 1.00 64.69 77 ASN A O 1
ATOM 572 N N . LEU A 1 78 ? -9.106 21.461 28.793 1.00 69.44 78 LEU A N 1
ATOM 573 C CA . LEU A 1 78 ? -8.490 21.273 27.496 1.00 69.44 78 LEU A CA 1
ATOM 574 C C . LEU A 1 78 ? -7.308 22.238 27.468 1.00 69.44 78 LEU A C 1
ATOM 576 O O . LEU A 1 78 ? -7.496 23.414 27.802 1.00 69.44 78 LEU A O 1
ATOM 580 N N . PRO A 1 79 ? -6.096 21.772 27.126 1.00 76.94 79 PRO A N 1
ATOM 581 C CA . PRO A 1 79 ? -5.021 22.702 26.848 1.00 76.94 79 PRO A CA 1
ATOM 582 C C . PRO A 1 79 ? -5.529 23.714 25.812 1.00 76.94 79 PRO A C 1
ATOM 584 O O . PRO A 1 79 ? -6.349 23.349 24.956 1.00 76.94 79 PRO A O 1
ATOM 587 N N . PRO A 1 80 ? -5.114 24.987 25.922 1.00 80.75 80 PRO A N 1
ATOM 588 C CA . PRO A 1 80 ? -5.542 26.002 24.977 1.00 80.75 80 PRO A CA 1
ATOM 589 C C . PRO A 1 80 ? -5.266 25.515 23.545 1.00 80.75 80 PRO A C 1
ATOM 591 O O . PRO A 1 80 ? -4.299 24.769 23.339 1.00 80.75 80 PRO A O 1
ATOM 594 N N . PRO A 1 81 ? -6.118 25.888 22.571 1.00 78.50 81 PRO A N 1
ATOM 595 C CA . PRO A 1 81 ? -5.884 25.571 21.171 1.00 78.50 81 PRO A CA 1
ATOM 596 C C . PRO A 1 81 ? -4.435 25.887 20.799 1.00 78.50 81 PRO A C 1
ATOM 598 O O . PRO A 1 81 ? -3.914 26.935 21.180 1.00 78.50 81 PRO A O 1
ATOM 601 N N . GLN A 1 82 ? -3.774 24.965 20.098 1.00 79.19 82 GLN A N 1
ATOM 602 C CA . GLN A 1 82 ? -2.470 25.270 19.521 1.00 79.19 82 GLN A CA 1
ATOM 603 C C . GLN A 1 82 ? -2.652 26.438 18.556 1.00 79.19 82 GLN A C 1
ATOM 605 O O . GLN A 1 82 ? -3.623 26.458 17.794 1.00 79.19 82 GLN A O 1
ATOM 610 N N . GLU A 1 83 ? -1.741 27.403 18.611 1.00 81.12 83 GLU A N 1
ATOM 611 C CA . GLU A 1 83 ? -1.781 28.537 17.697 1.00 81.12 83 GLU A CA 1
ATOM 612 C C . GLU A 1 83 ? -1.729 28.037 16.254 1.00 81.12 83 GLU A C 1
ATOM 614 O O . GLU A 1 83 ? -1.004 27.089 15.941 1.00 81.12 83 GLU A O 1
ATOM 619 N N . SER A 1 84 ? -2.533 28.652 15.384 1.00 74.06 84 SER A N 1
ATOM 620 C CA . SER A 1 84 ? -2.583 28.289 13.970 1.00 74.06 84 SER A CA 1
ATOM 621 C C . SER A 1 84 ? -1.204 28.498 13.351 1.00 74.06 84 SER A C 1
ATOM 623 O O . SER A 1 84 ? -0.788 29.630 13.106 1.00 74.06 84 SER A O 1
ATOM 625 N N . ILE A 1 85 ? -0.473 27.410 13.105 1.00 69.00 85 ILE A N 1
ATOM 626 C CA . ILE A 1 85 ? 0.754 27.466 12.318 1.00 69.00 85 ILE A CA 1
ATOM 627 C C . ILE A 1 85 ? 0.327 27.503 10.846 1.00 69.00 85 ILE A C 1
ATOM 629 O O . ILE A 1 85 ? 0.338 26.490 10.150 1.00 69.00 85 ILE A O 1
ATOM 633 N N . GLU A 1 86 ? -0.056 28.682 10.358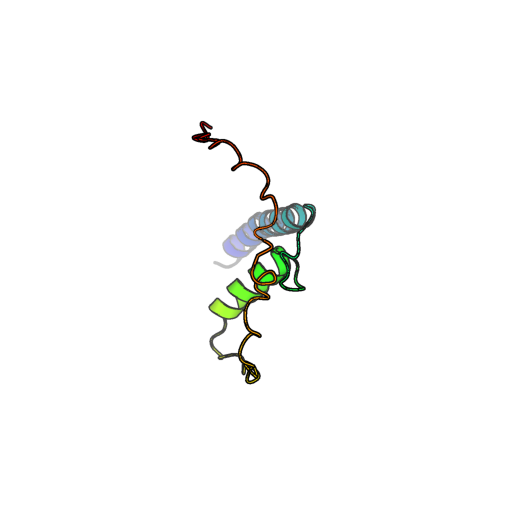 1.00 65.75 86 GLU A N 1
ATOM 634 C CA . GLU A 1 86 ? -0.111 28.954 8.921 1.00 65.75 86 GLU A CA 1
ATOM 635 C C . GLU A 1 86 ? 1.325 29.030 8.386 1.00 65.75 86 GLU A C 1
ATOM 637 O O . GLU A 1 86 ? 1.877 30.100 8.150 1.00 65.75 86 GLU A O 1
ATOM 642 N N . THR A 1 87 ? 1.979 27.878 8.223 1.00 56.53 87 THR A N 1
ATOM 643 C CA . THR A 1 87 ? 3.152 27.795 7.349 1.00 56.53 87 THR A CA 1
ATOM 644 C C . THR A 1 87 ? 2.652 27.381 5.979 1.00 56.53 87 THR A C 1
ATOM 646 O O . THR A 1 87 ? 2.450 26.199 5.706 1.00 56.53 87 THR A O 1
ATOM 649 N N . ALA A 1 88 ? 2.441 28.363 5.105 1.00 58.44 88 ALA A N 1
ATOM 650 C CA . ALA A 1 88 ? 2.551 28.101 3.682 1.00 58.44 88 ALA A 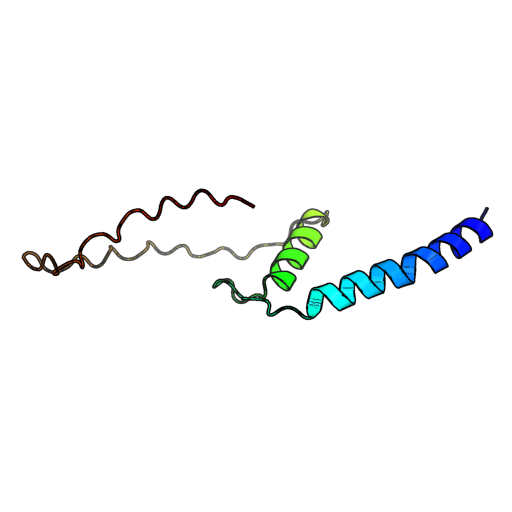CA 1
ATOM 651 C C . ALA A 1 88 ? 3.978 27.588 3.452 1.00 58.44 88 ALA A C 1
ATOM 653 O O . ALA A 1 88 ? 4.938 28.346 3.590 1.00 58.44 88 ALA A O 1
ATOM 654 N N . SER A 1 89 ? 4.128 26.288 3.188 1.00 55.03 89 SER A N 1
ATOM 655 C CA . SER A 1 89 ? 5.397 25.739 2.723 1.00 55.03 89 SER A CA 1
ATOM 656 C C . SER A 1 89 ? 5.784 26.512 1.470 1.00 55.03 89 SER A C 1
ATOM 658 O O . SER A 1 89 ? 5.132 26.410 0.432 1.00 55.03 89 SER A O 1
ATOM 660 N N . THR A 1 90 ? 6.798 27.354 1.615 1.00 48.03 90 THR A N 1
ATOM 661 C CA . THR A 1 90 ? 7.533 27.888 0.483 1.00 48.03 90 THR A CA 1
ATOM 662 C C . THR A 1 90 ? 8.758 26.999 0.378 1.00 48.03 90 THR A C 1
ATOM 664 O O . THR A 1 90 ? 9.499 26.889 1.355 1.00 48.03 90 THR A O 1
ATOM 667 N N . GLU A 1 91 ? 8.896 26.399 -0.804 1.00 38.41 91 GLU A N 1
ATOM 668 C CA . GLU A 1 91 ? 9.975 25.521 -1.287 1.00 38.41 91 GLU A CA 1
ATOM 669 C C . GLU A 1 91 ? 9.801 24.005 -1.093 1.00 38.41 91 GLU A C 1
ATOM 671 O O . GLU A 1 91 ? 9.718 23.513 0.055 1.00 38.41 91 GLU A O 1
#

Radius of gyration: 24.88 Å; chains: 1; bounding box: 43×42×70 Å

Secondary structure (DSSP, 8-state):
-HHHHHHHHHHHHHHHHHHHHHHTSS----TTTTS-HHHHHHHHHHHHH-SSPP-PPPP--PPPPPP-PPPTT----PPPPPP--------